Protein AF-A0A966KXM2-F1 (afdb_monomer)

Mean predicted aligned error: 6.08 Å

pLDDT: mean 86.08, std 7.3, range [48.53, 93.81]

Structure (mmCIF, N/CA/C/O backbone):
data_AF-A0A966KXM2-F1
#
_entry.id   AF-A0A966KXM2-F1
#
loop_
_atom_site.group_PDB
_atom_site.id
_atom_site.type_symbol
_atom_site.label_atom_id
_atom_site.label_alt_id
_atom_site.label_comp_id
_atom_site.label_asym_id
_atom_site.label_entity_id
_atom_site.label_seq_id
_atom_site.pdbx_PDB_ins_code
_atom_site.Cartn_x
_atom_site.Cartn_y
_atom_site.Cartn_z
_atom_site.occupancy
_atom_site.B_iso_or_equiv
_atom_site.auth_seq_id
_atom_site.auth_comp_id
_atom_site.auth_asym_id
_atom_site.auth_atom_id
_atom_site.pdbx_PDB_model_num
ATOM 1 N N . MET A 1 1 ? -4.130 16.179 19.615 1.00 48.53 1 MET A N 1
ATOM 2 C CA . MET A 1 1 ? -3.922 15.574 18.278 1.00 48.53 1 MET A CA 1
ATOM 3 C C . MET A 1 1 ? -3.646 14.089 18.485 1.00 48.53 1 MET A C 1
ATOM 5 O O . MET A 1 1 ? -2.710 13.766 19.203 1.00 48.53 1 MET A O 1
ATOM 9 N N . ILE A 1 2 ? -4.507 13.187 18.001 1.00 57.69 2 ILE A N 1
ATOM 10 C CA . ILE A 1 2 ? -4.402 11.746 18.305 1.00 57.69 2 ILE A CA 1
ATOM 11 C C . ILE A 1 2 ? -3.066 11.220 17.733 1.00 57.69 2 ILE A C 1
ATOM 13 O O . ILE A 1 2 ? -2.829 11.394 16.536 1.00 57.69 2 ILE A O 1
ATOM 17 N N . PRO A 1 3 ? -2.190 10.562 18.518 1.00 59.03 3 PRO A N 1
ATOM 18 C CA . PRO A 1 3 ? -0.849 10.140 18.077 1.00 59.03 3 PRO A CA 1
ATOM 19 C C . PRO A 1 3 ? -0.850 9.111 16.927 1.00 59.03 3 PRO A C 1
ATOM 21 O O . PRO A 1 3 ? 0.197 8.783 16.365 1.00 59.03 3 PRO A O 1
ATOM 24 N N . SER A 1 4 ? -2.014 8.572 16.558 1.00 67.38 4 SER A N 1
ATOM 25 C CA . SER A 1 4 ? -2.206 7.728 15.374 1.00 67.38 4 SER A CA 1
ATOM 26 C C . SER A 1 4 ? -2.239 8.525 14.063 1.00 67.38 4 SER A C 1
ATOM 28 O O . SER A 1 4 ? -1.820 7.996 13.038 1.00 67.38 4 SER A O 1
ATOM 30 N N . MET A 1 5 ? -2.697 9.780 14.089 1.00 73.38 5 MET A N 1
ATOM 31 C CA . MET A 1 5 ? -2.864 10.621 12.896 1.00 73.38 5 MET A CA 1
ATOM 32 C C . MET A 1 5 ? -1.543 11.248 12.449 1.00 73.38 5 MET A C 1
ATOM 34 O O . MET A 1 5 ? -1.262 11.286 11.256 1.00 73.38 5 MET A O 1
ATOM 38 N N . ALA A 1 6 ? -0.694 11.661 13.396 1.00 77.62 6 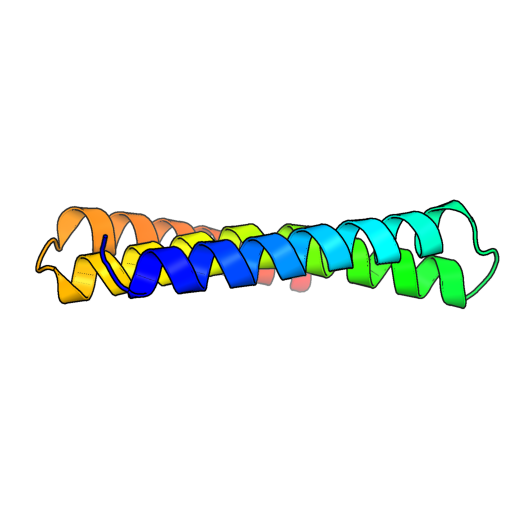ALA A N 1
ATOM 39 C CA . ALA A 1 6 ? 0.651 12.157 13.089 1.00 77.62 6 ALA A CA 1
ATOM 40 C C . ALA A 1 6 ? 1.520 11.071 12.428 1.00 77.62 6 ALA A C 1
ATOM 42 O O . ALA A 1 6 ? 2.225 11.337 11.458 1.00 77.62 6 ALA A O 1
ATOM 43 N N . ARG A 1 7 ? 1.404 9.821 12.899 1.00 83.69 7 ARG A N 1
ATOM 44 C CA . ARG A 1 7 ? 2.066 8.666 12.276 1.00 83.69 7 ARG A CA 1
ATOM 45 C C . ARG A 1 7 ? 1.543 8.396 10.869 1.00 83.69 7 ARG A C 1
ATOM 47 O O . ARG A 1 7 ? 2.346 8.206 9.965 1.00 83.69 7 ARG A O 1
ATOM 54 N N . LEU A 1 8 ? 0.225 8.436 10.667 1.00 83.56 8 LEU A N 1
ATOM 55 C CA . LEU A 1 8 ? -0.367 8.268 9.339 1.00 83.56 8 LEU A CA 1
ATOM 56 C C . LEU A 1 8 ? 0.110 9.354 8.365 1.00 83.56 8 LEU A C 1
ATOM 58 O O . LEU A 1 8 ? 0.488 9.030 7.246 1.00 83.56 8 LEU A O 1
ATOM 62 N N . ALA A 1 9 ? 0.139 10.618 8.794 1.00 85.75 9 ALA A N 1
ATOM 63 C CA . ALA A 1 9 ? 0.629 11.721 7.971 1.00 85.75 9 ALA A CA 1
ATOM 64 C C . ALA A 1 9 ? 2.091 11.509 7.546 1.00 85.75 9 ALA A C 1
ATOM 66 O O . ALA A 1 9 ? 2.393 11.614 6.361 1.00 85.75 9 ALA A O 1
ATOM 67 N N . GLY A 1 10 ? 2.967 11.119 8.480 1.00 87.50 10 GLY A N 1
ATOM 68 C CA . GLY A 1 10 ? 4.362 10.796 8.168 1.00 87.50 10 GLY A CA 1
ATOM 69 C C . GLY A 1 10 ? 4.495 9.638 7.173 1.00 87.50 10 GLY A C 1
ATOM 70 O O . GLY A 1 10 ? 5.220 9.751 6.189 1.00 87.50 10 GLY A O 1
ATOM 71 N N . VAL A 1 11 ? 3.738 8.554 7.370 1.00 88.06 11 VAL A N 1
ATOM 72 C CA . VAL A 1 11 ? 3.733 7.399 6.452 1.00 88.06 11 VAL A CA 1
ATOM 73 C C . VAL A 1 11 ? 3.252 7.799 5.055 1.00 88.06 11 VAL A C 1
ATOM 75 O O . VAL A 1 11 ? 3.861 7.412 4.061 1.00 88.06 11 VAL A O 1
ATOM 78 N N . MET A 1 12 ? 2.188 8.601 4.962 1.00 88.06 12 MET A N 1
ATOM 79 C CA . MET A 1 12 ? 1.668 9.078 3.678 1.00 88.06 12 MET A CA 1
ATOM 80 C C . MET A 1 12 ? 2.645 10.029 2.987 1.00 88.06 12 MET A C 1
ATOM 82 O O . MET A 1 12 ? 2.798 9.955 1.774 1.00 88.06 12 MET A O 1
ATOM 86 N N . GLN A 1 13 ? 3.341 10.882 3.738 1.00 90.94 13 GLN A N 1
ATOM 87 C CA . GLN A 1 13 ? 4.357 11.772 3.185 1.00 90.94 13 GLN A CA 1
ATOM 88 C C . GLN A 1 13 ? 5.540 10.983 2.613 1.00 90.94 13 GLN A C 1
ATOM 90 O O . GLN A 1 13 ? 5.974 11.264 1.498 1.00 90.94 13 GLN A O 1
ATOM 95 N N . VAL A 1 14 ? 6.008 9.949 3.321 1.00 92.19 14 VAL A N 1
ATOM 96 C CA . VAL A 1 14 ? 7.040 9.031 2.811 1.00 92.19 14 VAL A CA 1
ATOM 97 C C . VAL A 1 14 ? 6.558 8.313 1.551 1.00 92.19 14 VAL A C 1
ATOM 99 O O . VAL A 1 14 ? 7.297 8.259 0.571 1.00 92.19 14 VAL A O 1
ATOM 102 N N . ALA A 1 15 ? 5.319 7.814 1.538 1.00 89.56 15 ALA A N 1
ATOM 103 C CA . ALA A 1 15 ? 4.744 7.170 0.357 1.00 89.56 15 ALA A CA 1
ATOM 104 C C . ALA A 1 15 ? 4.678 8.126 -0.846 1.00 89.56 15 ALA A C 1
ATOM 106 O O . ALA A 1 15 ? 4.970 7.723 -1.967 1.00 89.56 15 ALA A O 1
ATOM 107 N N . LEU A 1 16 ? 4.356 9.401 -0.616 1.00 90.81 16 LEU A N 1
ATOM 108 C CA . LEU A 1 16 ? 4.269 10.418 -1.664 1.00 90.81 16 LEU A CA 1
ATOM 109 C C . LEU A 1 16 ? 5.649 10.753 -2.242 1.00 90.81 16 LEU A C 1
ATOM 111 O O . LEU A 1 16 ? 5.811 10.795 -3.460 1.00 90.81 16 LEU A O 1
ATOM 115 N N . VAL A 1 17 ? 6.659 10.909 -1.381 1.00 93.81 17 VAL A N 1
ATOM 116 C CA . VAL A 1 17 ? 8.055 11.097 -1.808 1.00 93.81 17 VAL A CA 1
ATOM 117 C C . VAL A 1 17 ? 8.554 9.873 -2.575 1.00 93.81 17 VAL A C 1
ATOM 119 O O . VAL A 1 17 ? 9.146 10.021 -3.642 1.00 93.81 17 VAL A O 1
ATOM 122 N N . ALA A 1 18 ? 8.275 8.664 -2.084 1.00 90.88 18 ALA A N 1
ATOM 123 C CA . ALA A 1 18 ? 8.647 7.428 -2.766 1.00 90.88 18 ALA A CA 1
ATOM 124 C C . ALA A 1 18 ? 7.981 7.322 -4.147 1.00 90.88 18 ALA A C 1
ATOM 126 O O . ALA A 1 18 ? 8.667 7.051 -5.130 1.00 90.88 18 ALA A O 1
ATOM 127 N N . ALA A 1 19 ? 6.675 7.595 -4.247 1.00 91.06 19 ALA A N 1
ATOM 128 C CA . ALA A 1 19 ? 5.950 7.607 -5.517 1.00 91.06 19 ALA A CA 1
ATOM 129 C C . ALA A 1 19 ? 6.517 8.650 -6.487 1.00 91.06 19 ALA A C 1
ATOM 131 O O . ALA A 1 19 ? 6.670 8.365 -7.670 1.00 91.06 19 ALA A O 1
ATOM 132 N N . PHE A 1 20 ? 6.888 9.832 -5.993 1.00 90.50 20 PHE A N 1
ATOM 133 C CA . PHE A 1 20 ? 7.510 10.867 -6.812 1.00 90.50 20 PHE A CA 1
ATOM 134 C C . PHE A 1 20 ? 8.861 10.409 -7.379 1.00 90.50 20 PHE A C 1
ATOM 136 O O . PHE A 1 20 ? 9.074 10.481 -8.588 1.00 90.50 20 PHE A O 1
ATOM 143 N N . VAL A 1 21 ? 9.746 9.863 -6.538 1.00 93.19 21 VAL A N 1
ATOM 144 C CA . VAL A 1 21 ? 11.060 9.349 -6.967 1.00 93.19 21 VAL A CA 1
ATOM 145 C C . VAL A 1 21 ? 10.911 8.189 -7.956 1.00 93.19 21 VAL A C 1
ATOM 147 O O . VAL A 1 21 ? 11.575 8.170 -8.991 1.00 93.19 21 VAL A O 1
ATOM 150 N N . LEU A 1 22 ? 10.006 7.247 -7.682 1.00 90.56 22 LEU A N 1
ATOM 151 C CA . LEU A 1 22 ? 9.726 6.119 -8.574 1.00 90.56 22 LEU A CA 1
ATOM 152 C C . LEU A 1 22 ? 9.076 6.570 -9.890 1.00 90.56 22 LEU A C 1
ATOM 154 O O . LEU A 1 22 ? 9.361 6.003 -10.946 1.00 90.56 22 LEU A O 1
ATOM 158 N N . GLY A 1 23 ? 8.233 7.601 -9.847 1.00 87.50 23 GLY A N 1
ATOM 159 C CA . GLY A 1 23 ? 7.635 8.219 -11.026 1.00 87.50 23 GLY A CA 1
ATOM 160 C C . GLY A 1 23 ? 8.685 8.883 -11.912 1.00 87.50 23 GLY A C 1
ATOM 161 O O . GLY A 1 23 ? 8.696 8.647 -13.118 1.00 87.50 23 GLY A O 1
ATOM 162 N N . LEU A 1 24 ? 9.624 9.627 -11.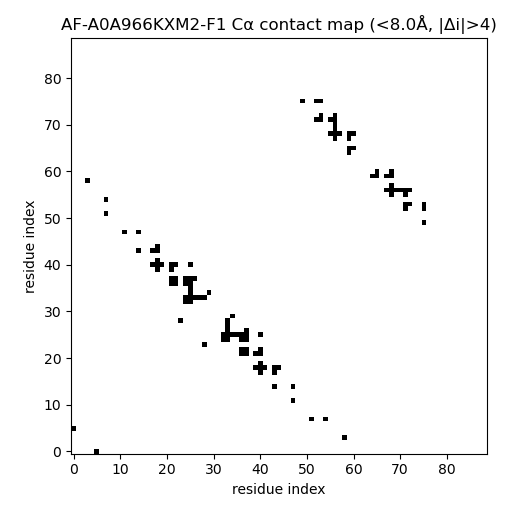316 1.00 91.19 24 LEU A N 1
ATOM 163 C CA . LEU A 1 24 ? 10.775 10.181 -12.035 1.00 91.19 24 LEU A CA 1
ATOM 164 C C . LEU A 1 24 ? 11.624 9.070 -12.659 1.00 91.19 24 LEU A C 1
ATOM 166 O O . LEU A 1 24 ? 11.955 9.135 -13.841 1.00 91.19 24 LEU A O 1
ATOM 170 N N . GLY A 1 25 ? 11.926 8.019 -11.896 1.00 86.69 25 GLY A N 1
ATOM 171 C CA . GLY A 1 25 ? 12.672 6.879 -12.417 1.00 86.69 25 GLY A CA 1
ATOM 172 C C . GLY A 1 25 ? 11.966 6.210 -13.599 1.00 86.69 25 GLY A C 1
ATOM 173 O O . GLY A 1 25 ? 12.607 5.903 -14.598 1.00 86.69 25 GLY A O 1
ATOM 174 N N . GLY A 1 26 ? 10.643 6.046 -13.539 1.00 85.31 26 GLY A N 1
ATOM 175 C CA . GLY A 1 26 ? 9.868 5.456 -14.632 1.00 85.31 26 GLY A CA 1
ATOM 176 C C . GLY A 1 26 ? 9.751 6.345 -15.871 1.00 85.31 26 GLY A C 1
ATOM 177 O O . GLY A 1 26 ? 9.714 5.826 -16.983 1.00 85.31 26 GLY A O 1
ATOM 178 N N . ALA A 1 27 ? 9.717 7.666 -15.691 1.00 87.56 27 ALA A N 1
ATOM 179 C CA . ALA A 1 27 ? 9.589 8.625 -16.786 1.00 87.56 27 ALA A CA 1
ATOM 180 C C . ALA A 1 27 ? 10.913 8.886 -17.521 1.00 87.56 27 ALA A C 1
ATOM 182 O O . ALA A 1 27 ? 10.904 9.106 -18.731 1.00 87.56 27 ALA A O 1
ATOM 183 N N . PHE A 1 28 ? 12.040 8.877 -16.800 1.00 89.62 28 PHE A N 1
ATOM 184 C CA . PHE A 1 28 ? 13.319 9.362 -17.327 1.00 89.62 28 PHE A CA 1
ATOM 185 C C . PHE A 1 28 ? 14.387 8.277 -17.534 1.00 89.62 28 PHE A C 1
ATOM 187 O O . PHE A 1 28 ? 15.336 8.521 -18.278 1.00 89.62 28 PHE A O 1
ATOM 194 N N . LEU A 1 29 ? 14.270 7.086 -16.928 1.00 88.31 29 LEU A N 1
ATOM 195 C CA . LEU A 1 29 ? 15.234 5.998 -17.146 1.00 88.31 29 LEU A CA 1
ATOM 196 C C . LEU A 1 29 ? 14.751 5.053 -18.259 1.00 88.31 29 LEU A C 1
ATOM 198 O O . LEU A 1 29 ? 13.680 4.459 -18.134 1.00 88.31 29 LEU A O 1
ATOM 202 N N . PRO A 1 30 ? 15.534 4.835 -19.329 1.00 85.81 30 PRO A N 1
ATOM 203 C CA . PRO A 1 30 ? 15.214 3.821 -20.324 1.00 85.81 30 PRO A CA 1
ATOM 204 C C . PRO A 1 30 ? 15.545 2.402 -19.827 1.00 85.81 30 PRO A C 1
ATOM 206 O O . PRO A 1 30 ? 16.405 2.189 -18.971 1.00 85.81 30 PRO A O 1
ATOM 209 N N . GLY A 1 31 ? 14.877 1.403 -20.407 1.00 90.88 31 GLY A N 1
ATOM 210 C CA . GLY A 1 31 ? 15.173 -0.014 -20.178 1.00 90.88 31 GLY A CA 1
ATOM 211 C C . GLY A 1 31 ? 14.411 -0.659 -19.013 1.00 90.88 31 GLY A C 1
ATOM 212 O O . GLY A 1 31 ? 13.328 -0.225 -18.616 1.00 90.88 31 GLY A O 1
ATOM 213 N N . SER A 1 32 ? 14.958 -1.759 -18.492 1.00 89.44 32 SER A N 1
ATOM 214 C CA . SER A 1 32 ? 14.344 -2.567 -17.426 1.00 89.44 32 SER A CA 1
ATOM 215 C C . SER A 1 32 ? 14.159 -1.790 -16.119 1.00 89.44 32 SER A C 1
ATOM 217 O O . SER A 1 32 ? 13.162 -1.990 -15.427 1.00 89.44 32 SER A O 1
ATOM 219 N N . VAL A 1 33 ? 15.078 -0.870 -15.818 1.00 87.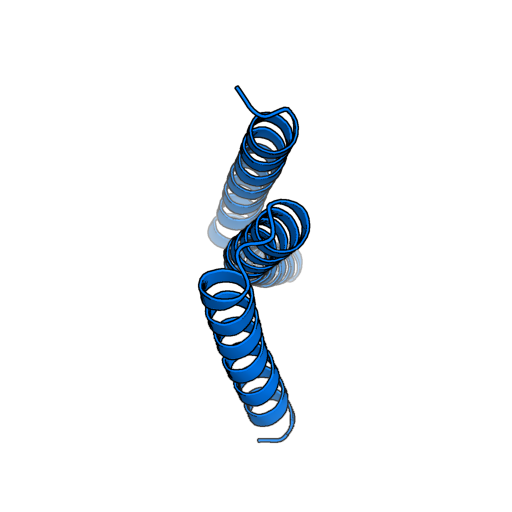06 33 VAL A N 1
ATOM 220 C CA . VAL A 1 33 ? 15.063 -0.045 -14.602 1.00 87.06 33 VAL A CA 1
ATOM 221 C C . VAL A 1 33 ? 13.878 0.925 -14.598 1.00 87.06 33 VAL A C 1
ATOM 223 O O . VAL A 1 33 ? 13.145 0.971 -13.612 1.00 87.06 33 VAL A O 1
ATOM 226 N N . GLY A 1 34 ? 13.621 1.632 -15.705 1.00 84.94 34 GLY A N 1
ATOM 227 C CA . GLY A 1 34 ? 12.449 2.509 -15.822 1.00 84.94 34 GLY A CA 1
ATOM 228 C C . GLY A 1 34 ? 11.133 1.743 -15.704 1.00 84.94 34 GLY A C 1
ATOM 229 O O . GLY A 1 34 ? 10.224 2.154 -14.984 1.00 84.94 34 GLY A O 1
ATOM 230 N N . ARG A 1 35 ? 11.053 0.555 -16.318 1.00 89.25 35 ARG A N 1
ATOM 231 C CA . ARG A 1 35 ? 9.866 -0.308 -16.215 1.00 89.25 35 ARG A CA 1
ATOM 232 C C . ARG A 1 35 ? 9.608 -0.765 -14.777 1.00 89.25 35 ARG A C 1
ATOM 234 O O . ARG A 1 35 ? 8.477 -0.665 -14.308 1.00 89.25 35 ARG A O 1
ATOM 241 N N . ALA A 1 36 ? 10.641 -1.228 -14.072 1.00 91.12 36 ALA A N 1
ATOM 242 C CA . ALA A 1 36 ? 10.527 -1.621 -12.668 1.00 91.12 36 ALA A CA 1
ATOM 243 C C . ALA A 1 36 ? 10.114 -0.434 -11.783 1.00 91.12 36 ALA A C 1
ATOM 245 O O . ALA A 1 36 ? 9.210 -0.566 -10.961 1.00 91.12 36 ALA A O 1
ATOM 246 N N . SER A 1 37 ? 10.710 0.741 -12.005 1.00 88.94 37 SER A N 1
ATOM 247 C CA . SER A 1 37 ? 10.365 1.976 -11.292 1.00 88.94 37 SER A CA 1
ATOM 248 C C . SER A 1 37 ? 8.902 2.380 -11.510 1.00 88.94 37 SER A C 1
ATOM 250 O O . SER A 1 37 ? 8.208 2.723 -10.554 1.00 88.94 37 SER A O 1
ATOM 252 N N . GLY A 1 38 ? 8.398 2.265 -12.742 1.00 85.75 38 GLY A N 1
ATOM 253 C CA . GLY A 1 38 ? 6.991 2.511 -13.065 1.00 85.75 38 GLY A CA 1
ATOM 254 C C . GLY A 1 38 ? 6.037 1.539 -12.364 1.00 85.75 38 GLY A C 1
ATOM 255 O O . GLY A 1 38 ? 5.062 1.974 -11.754 1.00 85.75 38 GLY A O 1
ATOM 256 N N . ILE A 1 39 ? 6.343 0.236 -12.377 1.00 92.19 39 ILE A N 1
ATOM 257 C CA . ILE A 1 39 ? 5.541 -0.789 -11.682 1.00 92.19 39 ILE A CA 1
ATOM 258 C C . ILE A 1 39 ? 5.498 -0.512 -10.175 1.00 92.19 39 ILE A C 1
ATOM 260 O O . ILE A 1 39 ? 4.426 -0.526 -9.569 1.00 92.19 39 ILE A O 1
ATOM 264 N N . LEU A 1 40 ? 6.651 -0.214 -9.571 1.00 92.56 40 LEU A N 1
ATOM 265 C CA . LEU A 1 40 ? 6.734 0.119 -8.151 1.00 92.56 40 LEU A CA 1
ATOM 266 C C . LEU A 1 40 ? 5.955 1.400 -7.825 1.00 92.56 40 LEU A C 1
ATOM 268 O O . LEU A 1 40 ? 5.256 1.437 -6.815 1.00 92.56 40 LEU A O 1
ATOM 272 N N . CYS A 1 41 ? 6.018 2.423 -8.684 1.00 91.69 41 CYS A N 1
ATOM 273 C CA . CYS A 1 41 ? 5.246 3.657 -8.523 1.00 91.69 41 CYS A CA 1
ATOM 274 C C . CYS A 1 41 ? 3.738 3.371 -8.468 1.00 91.69 41 CYS A C 1
ATOM 276 O O . CYS A 1 41 ? 3.063 3.786 -7.525 1.00 91.69 41 CYS A O 1
ATOM 278 N N . ILE A 1 42 ? 3.225 2.592 -9.425 1.00 90.69 42 ILE A N 1
ATOM 279 C CA . ILE A 1 42 ? 1.817 2.170 -9.451 1.00 90.69 42 ILE A CA 1
ATOM 280 C C . ILE A 1 42 ? 1.466 1.408 -8.168 1.00 90.69 42 ILE A C 1
ATOM 282 O O . ILE A 1 42 ? 0.449 1.699 -7.537 1.00 90.69 42 ILE A O 1
ATOM 286 N N . GLY A 1 43 ? 2.335 0.489 -7.737 1.00 93.25 43 GLY A N 1
ATOM 287 C CA . GLY A 1 43 ? 2.167 -0.245 -6.484 1.00 93.25 43 GLY A CA 1
ATOM 288 C C . GLY A 1 43 ? 2.000 0.678 -5.274 1.00 93.25 43 GLY A C 1
ATOM 289 O O . GLY A 1 43 ? 1.078 0.490 -4.482 1.00 93.25 43 GLY A O 1
ATOM 290 N N . VAL A 1 44 ? 2.828 1.721 -5.156 1.00 91.06 44 VAL A N 1
ATOM 291 C CA . VAL A 1 44 ? 2.728 2.710 -4.068 1.00 91.06 44 VAL A CA 1
ATOM 292 C C . VAL A 1 44 ? 1.427 3.511 -4.153 1.00 91.06 44 VAL A C 1
ATOM 294 O O . VAL A 1 44 ? 0.763 3.701 -3.131 1.00 91.06 44 VAL A O 1
ATOM 297 N N . LEU A 1 45 ? 1.032 3.945 -5.352 1.00 89.12 45 LEU A N 1
ATOM 298 C CA . LEU A 1 45 ? -0.197 4.718 -5.566 1.00 89.12 45 LEU A CA 1
ATOM 299 C C . LEU A 1 45 ? -1.465 3.926 -5.225 1.00 89.12 45 LEU A C 1
ATOM 301 O O . LEU A 1 45 ? -2.434 4.514 -4.751 1.00 89.12 45 LEU A O 1
ATOM 305 N N . ILE A 1 46 ? -1.450 2.605 -5.416 1.00 89.12 46 ILE A N 1
ATOM 306 C CA . ILE A 1 46 ? -2.546 1.712 -5.017 1.00 89.12 46 ILE A CA 1
ATOM 307 C C . ILE A 1 46 ? -2.483 1.413 -3.512 1.00 89.12 46 ILE A C 1
ATOM 309 O O . ILE A 1 46 ? -3.497 1.478 -2.816 1.00 89.12 46 ILE A O 1
ATOM 313 N N . ALA A 1 47 ? -1.297 1.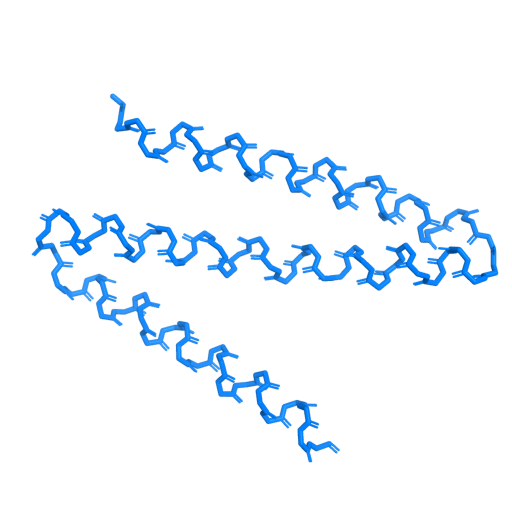113 -2.977 1.00 88.62 47 ALA A N 1
ATOM 314 C CA . ALA A 1 47 ? -1.133 0.710 -1.582 1.00 88.62 47 ALA A CA 1
ATOM 315 C C . ALA A 1 47 ? -1.419 1.846 -0.585 1.00 88.62 47 ALA A C 1
ATOM 317 O O . ALA A 1 47 ? -1.995 1.603 0.477 1.00 88.62 47 ALA A O 1
ATOM 318 N N . ALA A 1 48 ? -1.051 3.090 -0.909 1.00 88.31 48 ALA A N 1
ATOM 319 C CA . ALA A 1 48 ? -1.232 4.242 -0.024 1.00 88.31 48 ALA A CA 1
ATOM 320 C C . ALA A 1 48 ? -2.701 4.490 0.399 1.00 88.31 48 ALA A C 1
ATOM 322 O O . ALA A 1 48 ? -2.964 4.559 1.606 1.00 88.31 48 ALA A O 1
ATOM 323 N N . PRO A 1 49 ? -3.687 4.592 -0.518 1.00 87.25 49 PRO A N 1
ATOM 324 C CA . PRO A 1 49 ? -5.088 4.757 -0.135 1.00 87.25 49 PRO A CA 1
ATOM 325 C C . PRO A 1 49 ? -5.641 3.537 0.616 1.00 87.25 49 PRO A C 1
ATOM 327 O O . PRO A 1 49 ? -6.384 3.724 1.580 1.00 87.25 49 PRO A O 1
ATOM 330 N N . ILE A 1 50 ? -5.238 2.310 0.257 1.00 89.50 50 ILE A N 1
ATOM 331 C CA . ILE A 1 50 ? -5.635 1.087 0.983 1.00 89.50 50 ILE A CA 1
ATOM 332 C C . ILE A 1 50 ? -5.168 1.162 2.439 1.00 89.50 50 ILE A C 1
ATOM 334 O O . ILE A 1 50 ? -5.961 0.974 3.364 1.00 89.50 50 ILE A O 1
ATOM 338 N N . LEU A 1 51 ? -3.895 1.507 2.650 1.00 88.81 51 LEU A N 1
ATOM 339 C CA . LEU A 1 51 ? -3.319 1.660 3.980 1.00 88.81 51 LEU A CA 1
ATOM 340 C C . LEU A 1 51 ? -4.052 2.737 4.785 1.00 88.81 51 LEU A C 1
ATOM 342 O O . LEU A 1 51 ? -4.337 2.537 5.966 1.00 88.81 51 LEU A O 1
ATOM 346 N N . ARG A 1 52 ? -4.407 3.859 4.149 1.00 86.88 52 ARG A N 1
ATOM 347 C CA . ARG A 1 52 ? -5.174 4.937 4.784 1.00 86.88 52 ARG A CA 1
ATOM 348 C C . ARG A 1 52 ? -6.545 4.459 5.260 1.00 86.88 52 ARG A C 1
ATOM 350 O O . ARG A 1 52 ? -6.914 4.738 6.401 1.00 86.88 52 ARG A O 1
ATOM 357 N N . VAL A 1 53 ? -7.284 3.738 4.417 1.00 87.88 53 VAL A N 1
ATOM 358 C CA . VAL A 1 53 ? -8.605 3.189 4.769 1.00 87.88 53 VAL A CA 1
ATOM 359 C C . VAL A 1 53 ? -8.479 2.154 5.888 1.00 87.88 53 VAL A C 1
ATOM 361 O O . VAL A 1 53 ? -9.238 2.214 6.855 1.00 87.88 53 VAL A O 1
ATOM 364 N N . ALA A 1 54 ? -7.489 1.262 5.818 1.00 87.12 54 ALA A N 1
ATOM 365 C CA . ALA A 1 54 ? -7.224 0.274 6.864 1.00 87.12 54 ALA A CA 1
ATOM 366 C C . ALA A 1 54 ? -6.883 0.927 8.208 1.00 87.12 54 ALA A C 1
ATOM 368 O O . ALA A 1 54 ? -7.420 0.536 9.246 1.00 87.12 54 ALA A O 1
ATOM 369 N N . TRP A 1 55 ? -6.054 1.971 8.194 1.00 87.06 55 TRP A N 1
ATOM 370 C CA . TRP A 1 55 ? -5.688 2.702 9.403 1.00 87.06 55 TRP A CA 1
ATOM 371 C C . TRP A 1 55 ? -6.877 3.449 10.011 1.00 87.06 55 TRP A C 1
ATOM 373 O O . TRP A 1 55 ? -7.059 3.420 11.230 1.00 87.06 55 TRP A O 1
ATOM 383 N N . LEU A 1 56 ? -7.702 4.094 9.176 1.00 84.38 56 LEU A N 1
ATOM 384 C CA . LEU A 1 56 ? -8.928 4.768 9.610 1.00 84.38 56 LEU A CA 1
ATOM 385 C C . LEU A 1 56 ? -9.922 3.773 10.208 1.00 84.38 56 LEU A C 1
ATOM 387 O O . LEU A 1 56 ? -10.368 3.975 11.337 1.00 84.38 56 LEU A O 1
ATOM 391 N N . SER A 1 57 ? -10.175 2.661 9.518 1.00 84.25 57 SER A N 1
ATOM 392 C CA . SER A 1 57 ? -11.036 1.584 10.011 1.00 84.25 57 SER A CA 1
ATOM 393 C C . SER A 1 57 ? -10.554 1.056 11.369 1.00 84.25 57 SER A C 1
ATOM 395 O O . SER A 1 57 ? -11.313 1.041 12.338 1.00 84.25 57 SER A O 1
ATOM 397 N N . ALA A 1 58 ? -9.255 0.763 11.501 1.00 84.25 58 ALA A N 1
ATOM 398 C CA . ALA A 1 58 ? -8.643 0.328 12.760 1.00 84.25 58 ALA A CA 1
ATOM 399 C C . ALA A 1 58 ? -8.622 1.411 13.857 1.00 84.25 58 ALA A C 1
ATOM 401 O O . ALA A 1 58 ? -8.443 1.116 15.043 1.00 84.25 58 ALA A O 1
ATOM 402 N N . SER A 1 59 ? -8.718 2.689 13.489 1.00 84.69 59 SER A N 1
ATOM 403 C CA . SER A 1 59 ? -8.847 3.780 14.457 1.00 84.69 59 SER A CA 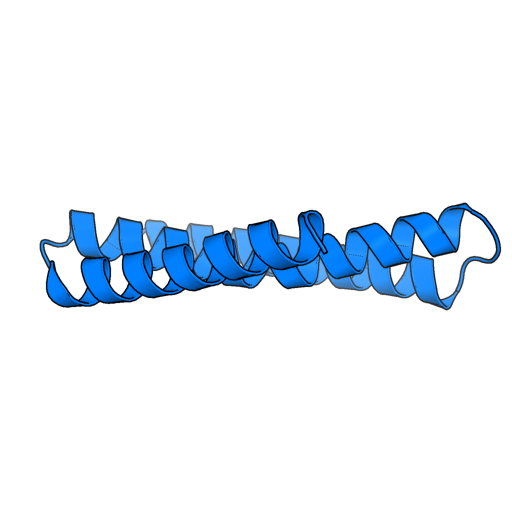1
ATOM 404 C C . SER A 1 59 ? -10.281 3.901 14.974 1.00 84.69 59 SER A C 1
ATOM 406 O O . SER A 1 59 ? -10.471 4.099 16.172 1.00 84.69 59 SER A O 1
ATOM 408 N N . TRP A 1 60 ? -11.279 3.685 14.112 1.00 83.75 60 TRP A N 1
ATOM 409 C CA . TRP A 1 60 ? -12.696 3.713 14.477 1.00 83.75 60 TRP A CA 1
ATOM 410 C C . TRP A 1 60 ? -13.121 2.498 15.298 1.00 83.75 60 TRP A C 1
ATOM 412 O O . TRP A 1 60 ? -13.870 2.660 16.260 1.00 83.75 60 TRP A O 1
ATOM 422 N N . THR A 1 61 ? -12.568 1.310 15.021 1.00 82.69 61 THR A N 1
ATOM 423 C CA . THR A 1 61 ? -12.778 0.131 15.882 1.00 82.69 61 THR A CA 1
ATOM 424 C C . THR A 1 61 ? -12.298 0.383 17.308 1.00 82.69 61 THR A C 1
ATOM 426 O O . THR A 1 61 ? -12.998 0.045 18.260 1.00 82.69 61 THR A O 1
ATOM 429 N N . ARG A 1 62 ? -11.137 1.031 17.466 1.00 82.50 62 ARG A N 1
ATOM 430 C CA . ARG A 1 62 ? -10.588 1.410 18.777 1.00 82.50 62 ARG A CA 1
ATOM 431 C C . ARG A 1 62 ? -11.377 2.522 19.463 1.00 82.50 62 ARG A C 1
ATOM 433 O O . ARG A 1 62 ? -11.447 2.529 20.684 1.00 82.50 62 ARG A O 1
ATOM 440 N N . ALA A 1 63 ? -11.976 3.431 18.698 1.00 83.00 63 ALA A N 1
ATOM 441 C CA . ALA A 1 63 ? -12.846 4.484 19.223 1.00 83.00 63 ALA A CA 1
ATOM 442 C C . ALA A 1 63 ? -14.260 3.985 19.594 1.00 83.00 63 ALA A C 1
ATOM 444 O O . ALA A 1 63 ? -15.043 4.750 20.148 1.00 83.00 63 ALA A O 1
ATOM 445 N N . GLY A 1 64 ? -14.594 2.722 19.297 1.00 83.19 64 GLY A N 1
ATOM 446 C CA . GLY A 1 64 ? -15.907 2.133 19.576 1.00 83.19 64 GLY A CA 1
ATOM 447 C C . GLY A 1 64 ? -16.981 2.446 18.529 1.00 83.19 64 GLY A C 1
ATOM 448 O O . GLY A 1 64 ? -18.117 1.990 18.671 1.00 83.19 64 GLY A O 1
ATOM 449 N N . ASP A 1 65 ? -16.641 3.158 17.451 1.00 81.44 65 ASP A N 1
ATOM 450 C CA . ASP A 1 65 ? -17.592 3.500 16.395 1.00 81.44 65 ASP A CA 1
ATOM 451 C C . ASP A 1 65 ? -17.668 2.393 15.332 1.00 81.44 65 ASP A C 1
ATOM 453 O O . ASP A 1 65 ? -16.916 2.336 14.351 1.00 81.44 65 ASP A O 1
ATOM 457 N N . ARG A 1 66 ? -18.601 1.463 15.559 1.00 79.31 66 ARG A N 1
ATOM 458 C CA . ARG A 1 66 ? -18.778 0.260 14.734 1.00 79.31 66 ARG A CA 1
ATOM 459 C C . ARG A 1 66 ? -19.312 0.551 13.331 1.00 79.31 66 ARG A C 1
ATOM 461 O O . ARG A 1 66 ? -19.057 -0.244 12.429 1.00 79.31 66 ARG A O 1
ATOM 468 N N . ARG A 1 67 ? -20.028 1.663 13.119 1.00 82.19 67 ARG A N 1
ATOM 469 C CA . ARG A 1 67 ? -20.640 1.978 11.813 1.00 82.19 67 ARG A CA 1
ATOM 470 C C . ARG A 1 67 ? -19.570 2.336 10.789 1.00 82.19 67 ARG A C 1
ATOM 472 O O . ARG A 1 67 ? -19.537 1.764 9.701 1.00 82.19 67 ARG A O 1
ATOM 479 N N . PHE A 1 68 ? -18.650 3.221 11.163 1.00 76.75 68 PHE A N 1
ATOM 480 C CA . PHE A 1 68 ? -17.559 3.621 10.277 1.00 76.75 68 PHE A CA 1
ATOM 481 C C . PHE A 1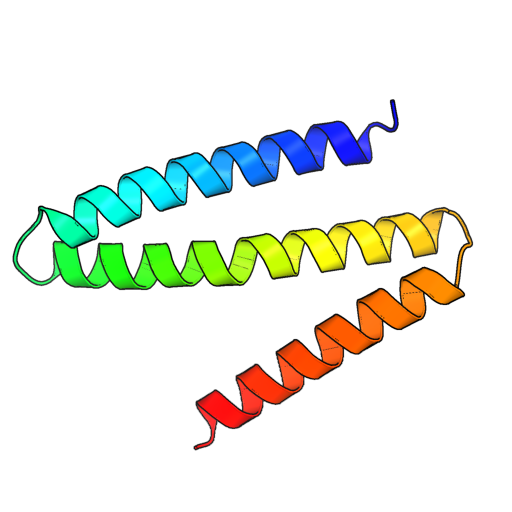 68 ? -16.497 2.529 10.118 1.00 76.75 68 PHE A C 1
ATOM 483 O O . PHE A 1 68 ? -15.957 2.360 9.025 1.00 76.75 68 PHE A O 1
ATOM 490 N N . ALA A 1 69 ? -16.250 1.727 11.159 1.00 80.19 69 ALA A N 1
ATOM 491 C CA . ALA A 1 69 ? -15.406 0.537 11.045 1.00 80.19 69 ALA A CA 1
ATOM 492 C C . ALA A 1 69 ? -15.954 -0.467 10.015 1.00 80.19 69 ALA A C 1
ATOM 494 O O . ALA A 1 69 ? -15.197 -0.987 9.195 1.00 80.19 69 ALA A O 1
ATOM 495 N N . PHE A 1 70 ? -17.272 -0.701 10.015 1.00 85.25 70 PHE A N 1
ATOM 496 C CA . PHE A 1 70 ? -17.905 -1.592 9.045 1.00 85.25 70 PHE A CA 1
ATOM 497 C C . PHE A 1 70 ? -17.817 -1.041 7.619 1.00 85.25 70 PHE A C 1
ATOM 499 O O . PHE A 1 70 ? -17.439 -1.778 6.716 1.00 85.25 70 PHE A O 1
ATOM 506 N N . LEU A 1 71 ? -18.079 0.255 7.414 1.00 87.00 71 LEU A N 1
ATOM 507 C CA . LEU A 1 71 ? -17.930 0.898 6.100 1.00 87.00 71 LEU A CA 1
ATOM 508 C C . LEU A 1 71 ? -16.489 0.821 5.576 1.00 87.00 71 LEU A C 1
ATOM 510 O O . LEU A 1 71 ? -16.272 0.480 4.415 1.00 87.00 71 LEU A O 1
ATOM 514 N N . GLY A 1 72 ? -15.500 1.085 6.436 1.00 83.44 72 GLY A N 1
ATOM 515 C CA . GLY A 1 72 ? -14.088 0.940 6.083 1.00 83.44 72 GLY A CA 1
ATOM 516 C C . GLY A 1 72 ? -13.719 -0.506 5.742 1.00 83.44 72 GLY A C 1
ATOM 517 O O . GLY A 1 72 ? -13.023 -0.749 4.760 1.00 83.44 72 GLY A O 1
ATOM 518 N N . GLY A 1 73 ? -14.223 -1.472 6.515 1.00 85.88 73 GLY A N 1
ATOM 519 C CA . GLY A 1 73 ? -14.047 -2.900 6.244 1.00 85.88 73 GLY A CA 1
ATOM 520 C C . GLY A 1 73 ? -14.709 -3.349 4.939 1.00 85.88 73 GLY A C 1
ATOM 521 O O . GLY A 1 73 ? -14.085 -4.058 4.157 1.00 85.88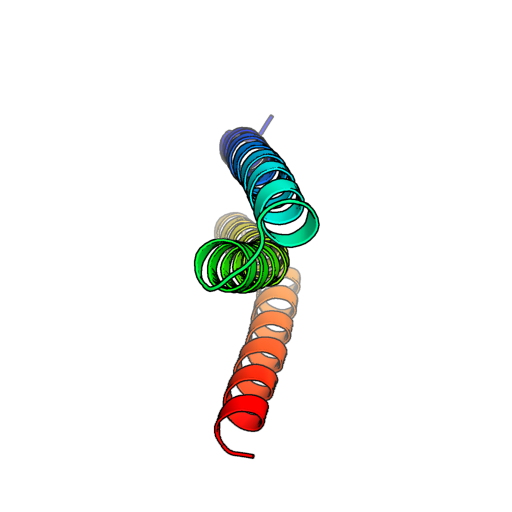 73 GLY A O 1
ATOM 522 N N . ALA A 1 74 ? -15.929 -2.889 4.661 1.00 89.25 74 ALA A N 1
ATOM 523 C CA . ALA A 1 74 ? -16.646 -3.186 3.426 1.00 89.25 74 ALA A CA 1
ATOM 524 C C . ALA A 1 74 ? -15.899 -2.641 2.201 1.00 89.25 74 ALA A C 1
ATOM 526 O O . ALA A 1 74 ? -15.734 -3.358 1.217 1.00 89.25 74 ALA A O 1
ATOM 527 N N . LEU A 1 75 ? -15.376 -1.412 2.284 1.00 88.38 75 LEU A N 1
ATOM 528 C CA . LEU A 1 75 ? -14.577 -0.821 1.210 1.00 88.38 75 LEU A CA 1
ATOM 529 C C . LEU A 1 75 ? -13.295 -1.625 0.943 1.00 88.38 75 LEU A C 1
ATOM 531 O O . LEU A 1 75 ? -12.965 -1.886 -0.213 1.00 88.38 75 LEU A O 1
ATOM 535 N N . LEU A 1 76 ? -12.600 -2.068 1.998 1.00 89.12 76 LEU A N 1
ATOM 536 C CA . LEU A 1 76 ? -11.446 -2.965 1.866 1.00 89.12 76 LEU A CA 1
ATOM 537 C C . LEU A 1 76 ? -11.835 -4.325 1.280 1.00 89.12 76 LEU A C 1
ATOM 539 O O . LEU A 1 76 ? -11.079 -4.878 0.488 1.00 89.12 76 LEU A O 1
ATOM 543 N N . GLY A 1 77 ? -13.013 -4.842 1.632 1.00 89.81 77 GLY A N 1
ATOM 544 C CA . GLY A 1 77 ? -13.565 -6.068 1.063 1.00 89.81 77 GLY A CA 1
ATOM 545 C C . GLY A 1 77 ? -13.796 -5.950 -0.442 1.00 89.81 77 GLY A C 1
ATOM 546 O O . GLY A 1 77 ? -13.340 -6.806 -1.192 1.00 89.81 77 GLY A O 1
ATOM 547 N N . VAL A 1 78 ? -14.421 -4.861 -0.902 1.00 91.75 78 VAL A N 1
ATOM 548 C CA . VAL A 1 78 ? -14.616 -4.590 -2.339 1.00 91.75 78 VAL A CA 1
ATOM 549 C C . VAL A 1 78 ? -13.275 -4.483 -3.064 1.00 91.75 78 VAL A C 1
ATOM 551 O O . VAL A 1 78 ? -13.109 -5.072 -4.129 1.00 91.75 78 VAL A O 1
ATOM 554 N N . LEU A 1 79 ? -12.300 -3.790 -2.471 1.00 89.44 79 LEU A N 1
ATOM 555 C CA . LEU A 1 79 ? -10.934 -3.710 -2.996 1.00 89.44 79 LEU A CA 1
ATOM 556 C C . LEU A 1 79 ? -10.270 -5.088 -3.103 1.00 89.44 79 LEU A C 1
ATOM 558 O O . LEU A 1 79 ? -9.667 -5.391 -4.128 1.00 89.44 79 LEU A O 1
ATOM 562 N N . ALA A 1 80 ? -10.401 -5.931 -2.077 1.00 88.69 80 ALA A N 1
ATOM 563 C CA . ALA A 1 80 ? -9.845 -7.280 -2.076 1.00 88.69 80 ALA A CA 1
ATOM 564 C C . ALA A 1 80 ? -10.501 -8.164 -3.145 1.00 88.69 80 ALA A C 1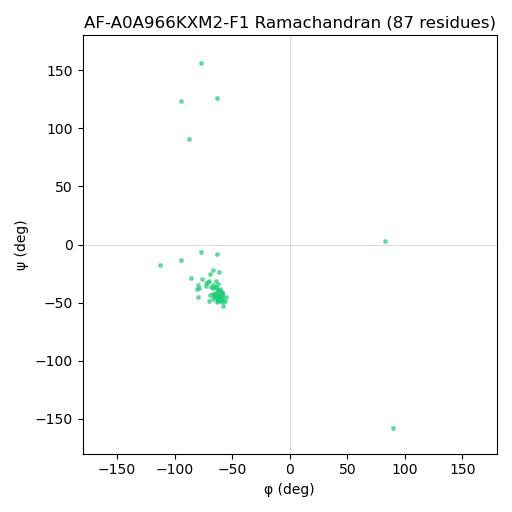
ATOM 566 O O . ALA A 1 80 ? -9.798 -8.846 -3.886 1.00 88.69 80 ALA A O 1
ATOM 567 N N . VAL A 1 81 ? -11.830 -8.109 -3.276 1.00 91.88 81 VAL A N 1
ATOM 568 C CA . VAL A 1 81 ? -12.562 -8.840 -4.321 1.00 91.88 81 VAL A CA 1
ATOM 569 C C . VAL A 1 81 ? -12.140 -8.359 -5.707 1.00 91.88 81 VAL A C 1
ATOM 571 O O . VAL A 1 81 ? -11.815 -9.182 -6.556 1.00 91.88 81 VAL A O 1
ATOM 574 N N . GLY A 1 82 ? -12.075 -7.044 -5.927 1.00 89.12 82 GLY A N 1
ATOM 575 C CA . GLY A 1 82 ? -11.612 -6.473 -7.193 1.00 89.12 82 GLY A CA 1
ATOM 576 C C . GLY A 1 82 ? -10.183 -6.895 -7.543 1.00 89.12 82 GLY A C 1
ATOM 577 O O . GLY A 1 82 ? -9.919 -7.252 -8.687 1.00 89.12 82 GLY A O 1
ATOM 578 N N . ALA A 1 83 ? -9.280 -6.925 -6.558 1.00 85.69 83 ALA A N 1
ATOM 579 C CA . ALA A 1 83 ? -7.904 -7.378 -6.748 1.00 85.69 83 ALA A CA 1
ATOM 580 C C . ALA A 1 83 ? -7.818 -8.872 -7.095 1.00 85.69 83 ALA A C 1
ATOM 582 O O . ALA A 1 83 ? -7.060 -9.245 -7.986 1.00 85.69 83 ALA A O 1
ATOM 583 N N . VAL A 1 84 ? -8.605 -9.723 -6.426 1.00 91.44 84 VAL A N 1
ATOM 584 C CA . VAL A 1 84 ? -8.679 -11.158 -6.744 1.00 91.44 84 VAL A CA 1
ATOM 585 C C . VAL A 1 84 ? -9.215 -11.360 -8.155 1.00 91.44 84 VAL A C 1
ATOM 587 O O . VAL A 1 84 ? -8.612 -12.104 -8.919 1.00 91.44 84 VAL A O 1
ATOM 590 N N . LEU A 1 85 ? -10.298 -10.670 -8.521 1.00 91.75 85 LEU A N 1
ATOM 591 C CA . LEU A 1 85 ? -10.879 -10.757 -9.860 1.00 91.75 85 LEU A CA 1
ATOM 592 C C . LEU A 1 85 ? -9.869 -10.351 -10.934 1.00 91.75 85 LEU A C 1
ATOM 594 O O . LEU A 1 85 ? -9.656 -11.113 -11.865 1.00 91.75 85 LEU A O 1
ATOM 598 N N . ALA A 1 86 ? -9.183 -9.221 -10.754 1.00 88.00 86 ALA A N 1
ATOM 599 C CA . ALA A 1 86 ? -8.149 -8.763 -11.681 1.00 88.00 86 ALA A CA 1
ATOM 600 C C . ALA A 1 86 ? -6.961 -9.733 -11.812 1.00 88.00 86 ALA A C 1
ATOM 602 O O . ALA A 1 86 ? -6.247 -9.682 -12.805 1.00 88.00 86 ALA A O 1
ATOM 603 N N . PHE A 1 87 ? -6.714 -10.576 -10.806 1.00 87.19 87 PHE A N 1
ATOM 604 C CA . PHE A 1 87 ? -5.640 -11.568 -10.840 1.00 87.19 87 PHE A CA 1
ATOM 605 C C . PHE A 1 87 ? -6.059 -12.882 -11.516 1.00 87.19 87 PHE A C 1
ATOM 607 O O . PHE A 1 87 ? -5.206 -13.588 -12.048 1.00 87.19 87 PHE A O 1
ATOM 614 N N . VAL A 1 88 ? -7.347 -13.237 -11.464 1.00 89.81 88 VAL A N 1
ATOM 615 C CA . VAL A 1 88 ? -7.864 -14.496 -12.035 1.00 89.81 88 VAL A CA 1
ATOM 61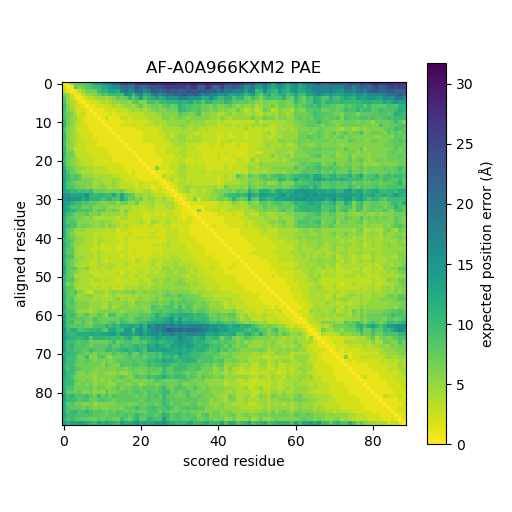6 C C . VAL A 1 88 ? -8.407 -14.352 -13.460 1.00 89.81 88 VAL A C 1
ATOM 618 O O . VAL A 1 88 ? -8.651 -15.375 -14.098 1.00 89.81 88 VAL A O 1
ATOM 621 N N . THR A 1 89 ? -8.617 -13.125 -13.943 1.00 81.44 89 THR A N 1
ATOM 622 C CA . THR A 1 89 ? -8.999 -12.810 -15.333 1.00 81.44 89 THR A CA 1
ATOM 623 C C . THR A 1 89 ? -7.790 -12.431 -16.169 1.00 81.44 89 THR A C 1
ATOM 625 O O . THR A 1 89 ? -7.694 -12.924 -17.312 1.00 81.44 89 THR A O 1
#

Foldseek 3Di:
DPPLVVVLVVVLVVLVVLLVVLCCQLVPPDDPRNVVSVVVSVVSVVVSVLVVLVSVLVVCVVVVNVVSVVVSVVVNVVVVVVVVVVVVD

Radius of gyration: 16.16 Å; Cα contacts (8 Å, |Δi|>4): 60; chains: 1; bounding box: 36×30×40 Å

Secondary structure (DSSP, 8-state):
--HHHHHHHHHHHHHHHHHHHHHHHHHH--SHHHHHHHHHHHHHHHHHHHHHHHHHHHHHHHHT-HHHHHHHHHHHHHHHHHHHHHHH-

Sequence (89 aa):
MIPSMARLAGVMQVALVAAFVLGLGGAFLPGSVGRASGILCIGVLIAAPILRVAWLSASWTRAGDRRFAFLGGALLGVLAVGAVLAFVT

Solvent-accessible surface area (backbone atoms only — not comparable to full-atom values): 4693 Å² total; per-residue (Å²): 129,65,76,67,54,60,52,49,51,54,53,51,51,51,49,50,52,50,30,50,55,21,42,50,37,30,75,72,38,80,64,71,62,7,54,52,24,36,53,52,19,53,50,43,66,55,46,52,60,53,52,50,42,52,51,50,18,58,47,27,53,73,70,66,40,60,69,60,21,48,53,33,48,50,54,51,48,53,50,51,52,52,52,52,49,68,71,76,107